Protein AF-A0A954CAB0-F1 (afdb_monomer)

Sequence (70 aa):
MSWLVEEGIGEDRAVEVLNGRVVSARIHWPGELSAGLVEDATLTARTKGSKRGRARFANGEDALVDRLPP

Foldseek 3Di:
DDWDWDDDDQKIKIFDDDPNDTDDIDIDGPLDDDPPDDADWAFPADDPPAQWGWTAGPSGDIDIDGRRDD

Mean predicted aligned error: 4.17 Å

pLDDT: mean 95.4, std 3.25, range [82.62, 98.38]

Nearest PDB structures (foldseek):
  1ueb-assembly1_A  TM=3.186E-01  e=1.903E+00  Thermus thermophilus
  6uz7-assembly1_AA  TM=3.364E-01  e=3.800E+00  Kluyveromyces lactis
  5juy-assembly1_A  TM=3.404E-01  e=5.689E+00  Homo sapiens
  5juy-assembly1_G  TM=3.404E-01  e=7.590E+00  Homo sapiens
  7fik-assembly1_c  TM=2.949E-01  e=9.023E+00  Xenopus laevis

Radius of gyration: 18.26 Å; Cα contacts (8 Å, |Δi|>4): 115; chains: 1; bounding box: 33×27×51 Å

Secondary structure (DSSP, 8-state):
-EEEEEE-SS-EEEEEEETTEEEEEEEE-TTS--TT----EEEEEE-TT-S-EEEEETTS-EEEE-----

Solvent-accessible surface area (backbone atoms only — not comparable to full-atom values): 4440 Å² total; per-residue (Å²): 121,47,78,51,76,45,88,56,91,69,38,34,42,35,38,32,36,49,96,93,35,78,78,47,77,48,77,44,58,75,79,60,94,57,93,87,70,83,78,78,63,46,79,78,47,64,58,91,79,42,41,45,36,34,29,35,37,88,80,70,52,76,44,83,44,66,83,45,73,120

Structure (mmCIF, N/CA/C/O backbone):
data_AF-A0A954CAB0-F1
#
_entry.id   AF-A0A954CAB0-F1
#
loop_
_atom_site.group_PDB
_atom_site.id
_atom_site.type_symbol
_atom_site.label_atom_id
_atom_site.label_alt_id
_atom_site.label_comp_id
_atom_site.label_asym_id
_atom_site.label_entity_id
_atom_site.label_seq_id
_atom_site.pdbx_PDB_ins_code
_atom_site.Cartn_x
_atom_site.Cartn_y
_atom_site.Cartn_z
_atom_site.occupancy
_atom_site.B_iso_or_equiv
_atom_site.auth_seq_id
_atom_site.auth_comp_id
_atom_site.auth_asym_id
_atom_site.auth_atom_id
_atom_site.pdbx_PDB_model_num
ATOM 1 N N . MET A 1 1 ? -19.771 -4.218 23.467 1.00 82.62 1 MET A N 1
ATOM 2 C CA . MET A 1 1 ? -18.592 -3.990 22.610 1.00 82.62 1 MET A CA 1
ATOM 3 C C . MET A 1 1 ? -18.793 -2.659 21.918 1.00 82.62 1 MET A C 1
ATOM 5 O O . MET A 1 1 ? -19.898 -2.443 21.428 1.00 82.62 1 MET A O 1
ATOM 9 N N . SER A 1 2 ? -17.792 -1.787 21.889 1.00 95.19 2 SER A N 1
ATOM 10 C CA . SER A 1 2 ? -17.832 -0.553 21.095 1.00 95.19 2 SER A CA 1
ATOM 11 C C . SER A 1 2 ? -16.457 -0.257 20.517 1.00 95.19 2 SER A C 1
ATOM 13 O O . SER A 1 2 ? -15.461 -0.397 21.226 1.00 95.19 2 SER A O 1
ATOM 15 N N . TRP A 1 3 ? -16.416 0.190 19.266 1.00 97.12 3 TRP A N 1
ATOM 16 C CA . TRP A 1 3 ? -15.209 0.741 18.662 1.00 97.12 3 TRP A CA 1
ATOM 17 C C . TRP A 1 3 ? -15.174 2.250 18.875 1.00 97.12 3 TRP A C 1
ATOM 19 O O . TRP A 1 3 ? -16.165 2.934 18.618 1.00 97.12 3 TRP A O 1
ATOM 29 N N . LEU A 1 4 ? -14.040 2.750 19.355 1.00 97.62 4 LEU A N 1
ATOM 30 C CA . LEU A 1 4 ? -13.718 4.172 19.373 1.00 97.62 4 LEU A CA 1
ATOM 31 C C . LEU A 1 4 ? -12.732 4.418 18.237 1.00 97.62 4 LEU A C 1
ATOM 33 O O . LEU A 1 4 ? -11.698 3.752 18.191 1.00 97.62 4 LEU A O 1
ATOM 37 N N . VAL A 1 5 ? -13.078 5.326 17.327 1.00 97.00 5 VAL A N 1
ATOM 38 C CA . VAL A 1 5 ? -12.268 5.680 16.157 1.00 97.00 5 VAL A CA 1
ATOM 39 C C . VAL A 1 5 ? -11.862 7.143 16.275 1.00 97.00 5 VAL A C 1
ATOM 41 O O . VAL A 1 5 ? -12.704 7.996 16.553 1.00 97.00 5 VAL A O 1
ATOM 44 N N . GLU A 1 6 ? -10.577 7.412 16.085 1.00 97.06 6 GLU A N 1
ATOM 45 C CA . GLU A 1 6 ? -9.991 8.746 16.046 1.00 97.06 6 GLU A CA 1
ATOM 46 C C . GLU A 1 6 ? -9.294 8.941 14.697 1.00 97.06 6 GLU A C 1
ATOM 48 O O . GLU A 1 6 ? -8.379 8.189 14.359 1.00 97.06 6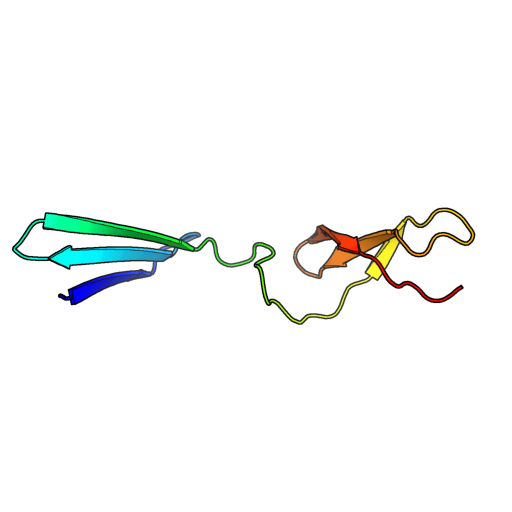 GLU A O 1
ATOM 53 N N . GLU A 1 7 ? -9.743 9.944 13.944 1.00 95.62 7 GLU A N 1
ATOM 54 C CA . GLU A 1 7 ? -9.121 10.394 12.697 1.00 95.62 7 GLU A CA 1
ATOM 55 C C . GLU A 1 7 ? -8.045 11.428 13.040 1.00 95.62 7 GLU A C 1
ATOM 57 O O . GLU A 1 7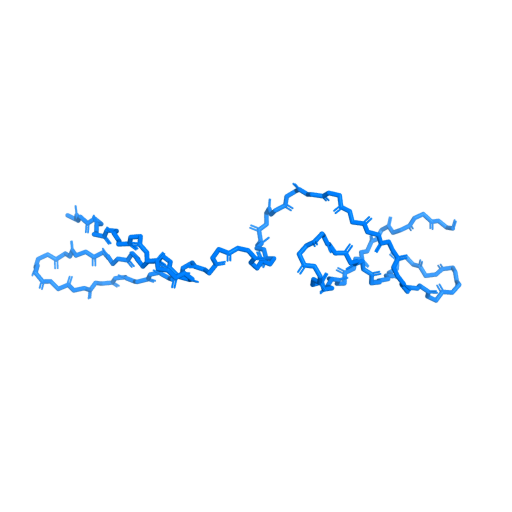 ? -8.342 12.502 13.576 1.00 95.62 7 GLU A O 1
ATOM 62 N N . GLY A 1 8 ? -6.786 11.080 12.794 1.00 92.31 8 GLY A N 1
ATOM 63 C CA . GLY A 1 8 ? -5.632 11.919 13.092 1.00 92.31 8 GLY A CA 1
ATOM 64 C C . GLY A 1 8 ? -4.978 12.487 11.835 1.00 92.31 8 GLY A C 1
ATOM 65 O O . GLY A 1 8 ? -5.415 12.283 10.705 1.00 92.31 8 GLY A O 1
ATOM 66 N N . ILE A 1 9 ? -3.879 13.219 12.028 1.00 90.56 9 ILE A N 1
ATOM 67 C CA . ILE A 1 9 ? -3.037 13.685 10.922 1.00 90.56 9 ILE A CA 1
ATOM 68 C C . ILE A 1 9 ? -1.918 12.664 10.734 1.00 90.56 9 ILE A C 1
ATOM 70 O O . ILE A 1 9 ? -1.016 12.571 11.563 1.00 90.56 9 ILE A O 1
ATOM 74 N N . GLY A 1 10 ? -1.986 11.910 9.638 1.00 89.06 10 GLY A N 1
ATOM 75 C CA . GLY A 1 10 ? -1.004 10.880 9.293 1.00 89.06 10 GLY A CA 1
ATOM 76 C C . GLY A 1 10 ? -1.320 9.489 9.846 1.00 89.06 10 GLY A C 1
ATOM 77 O O . GLY A 1 10 ? -0.770 8.524 9.336 1.00 89.06 10 GLY A O 1
ATOM 78 N N . GLU A 1 11 ? -2.238 9.362 10.805 1.00 94.38 11 GLU A N 1
ATOM 79 C CA . GLU A 1 11 ? -2.735 8.071 11.292 1.00 94.38 11 GLU A CA 1
ATOM 80 C C . GLU A 1 11 ? -4.200 8.149 11.733 1.00 94.38 11 GLU A C 1
ATOM 82 O O . GLU A 1 11 ? -4.613 9.122 12.363 1.00 94.38 11 GLU A O 1
ATOM 87 N N . ASP A 1 12 ? -4.948 7.078 11.479 1.00 95.94 12 ASP A N 1
ATOM 88 C CA . ASP A 1 12 ? -6.238 6.808 12.108 1.00 95.94 12 ASP A CA 1
ATOM 89 C C . ASP A 1 12 ? -6.068 5.690 13.137 1.00 95.94 12 ASP A C 1
ATOM 91 O O . ASP A 1 12 ? -5.410 4.670 12.886 1.00 95.94 12 ASP A O 1
ATOM 95 N N . ARG A 1 13 ? -6.695 5.844 14.303 1.00 97.00 13 ARG A N 1
ATOM 96 C CA . ARG A 1 13 ? -6.609 4.881 15.407 1.00 97.00 13 ARG A CA 1
ATOM 97 C C . ARG A 1 13 ? -7.985 4.354 15.769 1.00 97.00 13 ARG A C 1
ATOM 99 O O . ARG A 1 13 ? -8.925 5.118 15.958 1.00 97.00 13 ARG A O 1
ATOM 106 N N . ALA A 1 14 ? -8.090 3.041 15.934 1.00 97.69 14 ALA A N 1
ATOM 107 C CA . ALA A 1 14 ? -9.296 2.382 16.410 1.00 97.69 14 ALA A CA 1
ATOM 108 C C . ALA A 1 14 ? -8.980 1.477 17.602 1.00 97.69 14 ALA A C 1
ATOM 110 O O . ALA A 1 14 ? -8.044 0.676 17.553 1.00 97.69 14 ALA A O 1
ATOM 111 N N . VAL A 1 15 ? -9.785 1.562 18.660 1.00 97.94 15 VAL A N 1
ATOM 112 C CA . VAL A 1 15 ? -9.719 0.644 19.805 1.00 97.94 15 VAL A CA 1
ATOM 113 C C . VAL A 1 15 ? -11.078 0.033 20.088 1.00 97.94 15 VAL A C 1
ATOM 115 O O . VAL A 1 15 ? -12.108 0.705 20.040 1.00 97.94 15 VAL A O 1
ATOM 118 N N . GLU A 1 16 ? -11.077 -1.253 20.411 1.00 98.31 16 GLU A N 1
ATOM 119 C CA . GLU A 1 16 ? -12.272 -1.971 20.821 1.00 98.31 16 GLU A CA 1
ATOM 120 C C . GLU A 1 16 ? -12.346 -2.016 22.337 1.00 98.31 16 GLU A C 1
ATOM 122 O O . GLU A 1 16 ? -11.433 -2.518 22.999 1.00 98.31 16 GLU A O 1
ATOM 127 N N . VAL A 1 17 ? -13.444 -1.507 22.888 1.00 98.00 17 VAL A N 1
ATOM 128 C CA . VAL A 1 17 ? -13.676 -1.465 24.327 1.00 98.00 17 VAL A CA 1
ATOM 129 C C . VAL A 1 17 ? -14.751 -2.477 24.712 1.00 98.00 17 VAL A C 1
ATOM 131 O O . VAL A 1 17 ? -15.891 -2.448 24.228 1.00 98.00 17 VAL A O 1
ATOM 134 N N . LEU A 1 18 ? -14.389 -3.362 25.638 1.00 98.00 18 LEU A N 1
ATOM 135 C CA . LEU A 1 18 ? -15.280 -4.321 26.277 1.00 98.00 18 LEU A CA 1
ATOM 136 C C . LEU A 1 18 ? -15.175 -4.165 27.794 1.00 98.00 18 LEU A C 1
ATOM 138 O O . LEU A 1 18 ? -14.104 -4.326 28.372 1.00 98.00 18 LEU A O 1
ATOM 142 N N . ASN A 1 19 ? -16.298 -3.851 28.447 1.00 96.62 19 ASN A N 1
ATOM 143 C CA . ASN A 1 19 ? -16.387 -3.689 29.905 1.00 96.62 19 ASN A CA 1
ATOM 144 C C . ASN A 1 19 ? -15.337 -2.712 30.476 1.00 96.62 19 ASN A C 1
ATOM 146 O O . ASN A 1 19 ? -14.677 -3.002 31.471 1.00 96.62 19 ASN A O 1
ATOM 150 N N . GLY A 1 20 ? -15.152 -1.567 29.808 1.00 95.69 20 GLY A N 1
ATOM 151 C CA . GLY A 1 20 ? -14.203 -0.527 30.223 1.00 95.69 20 GLY A CA 1
ATOM 152 C C . GLY A 1 20 ? -12.727 -0.862 29.983 1.00 95.69 20 GLY A C 1
ATOM 153 O O . GLY A 1 20 ? -11.862 -0.118 30.435 1.00 95.69 20 GLY A O 1
ATOM 154 N N . ARG A 1 21 ? -12.419 -1.962 29.285 1.00 97.25 21 ARG A N 1
ATOM 155 C CA . ARG A 1 21 ? -11.051 -2.363 28.933 1.00 97.25 21 ARG A CA 1
ATOM 156 C C . ARG A 1 21 ? -10.870 -2.395 27.423 1.00 97.25 21 ARG A C 1
ATOM 158 O O . ARG A 1 21 ? -11.757 -2.857 26.709 1.00 97.25 21 ARG A O 1
ATOM 165 N N . VAL A 1 22 ? -9.711 -1.939 26.958 1.00 97.31 22 VAL A N 1
ATOM 166 C CA . VAL A 1 22 ? -9.295 -2.103 25.560 1.00 97.31 22 VAL A CA 1
ATOM 167 C C . VAL A 1 22 ? -8.924 -3.567 25.337 1.00 97.31 22 VAL A C 1
ATOM 169 O O . VAL A 1 22 ? -8.098 -4.106 26.073 1.00 97.31 22 VAL A O 1
ATOM 172 N N . VAL A 1 23 ? -9.551 -4.209 24.353 1.00 98.12 23 VAL A N 1
ATOM 173 C CA . VAL A 1 23 ? -9.321 -5.628 24.019 1.00 98.12 23 VAL A CA 1
ATOM 174 C C . VAL A 1 23 ? -8.717 -5.838 22.632 1.00 98.12 23 VAL A C 1
ATOM 176 O O . VAL A 1 23 ? -8.068 -6.855 22.411 1.00 98.12 23 VAL A O 1
ATOM 179 N N . SER A 1 24 ? -8.863 -4.856 21.742 1.00 98.19 24 SER A N 1
ATOM 180 C CA . SER A 1 24 ? -8.283 -4.848 20.397 1.00 98.19 24 SER A CA 1
ATOM 181 C C . SER A 1 24 ? -7.858 -3.427 20.032 1.00 98.19 24 SER A C 1
ATOM 183 O O . SER A 1 24 ? -8.461 -2.457 20.497 1.00 98.19 24 SER A O 1
ATOM 185 N N . ALA A 1 25 ? -6.848 -3.296 19.174 1.00 97.06 25 ALA A N 1
ATOM 186 C CA . ALA A 1 25 ? -6.419 -2.019 18.618 1.00 97.06 25 ALA A CA 1
ATOM 187 C C . ALA A 1 25 ? -6.030 -2.187 17.147 1.00 97.06 25 ALA A C 1
ATOM 189 O O . ALA A 1 25 ? -5.526 -3.238 16.745 1.00 97.06 25 ALA A O 1
ATOM 190 N N . ARG A 1 26 ? -6.254 -1.145 16.349 1.00 95.31 26 ARG A N 1
ATOM 191 C CA . ARG A 1 26 ? -5.815 -1.052 14.959 1.00 95.31 26 ARG A CA 1
ATOM 192 C C . ARG A 1 26 ? -5.345 0.367 14.673 1.00 95.31 26 ARG A C 1
ATOM 194 O O . ARG A 1 26 ? -5.988 1.323 15.092 1.00 95.31 26 ARG A O 1
ATOM 201 N N . ILE A 1 27 ? -4.241 0.472 13.947 1.00 94.31 27 ILE A N 1
ATOM 202 C CA . ILE A 1 27 ? -3.720 1.730 13.414 1.00 94.31 27 ILE A CA 1
ATOM 203 C C . ILE A 1 27 ? -3.756 1.618 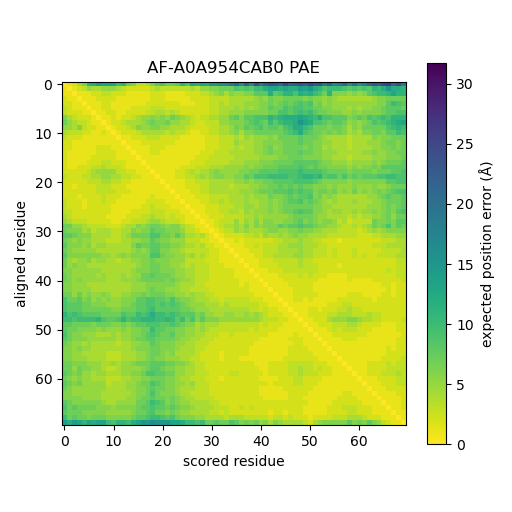11.893 1.00 94.31 27 ILE A C 1
ATOM 205 O O . ILE A 1 27 ? -3.455 0.554 11.340 1.00 94.31 27 ILE A O 1
ATOM 209 N N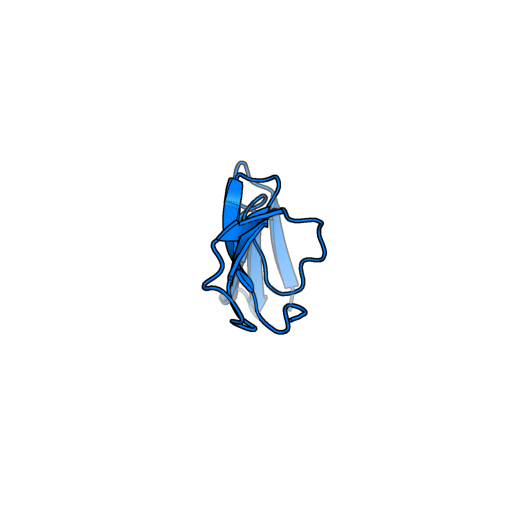 . HIS A 1 28 ? -4.173 2.687 11.236 1.00 92.38 28 HIS A N 1
ATOM 210 C CA . HIS A 1 28 ? -4.151 2.840 9.792 1.00 92.38 28 HIS A CA 1
ATOM 211 C C . HIS A 1 28 ? -3.314 4.072 9.461 1.00 92.38 28 HIS A C 1
ATOM 213 O O . HIS A 1 28 ? -3.542 5.125 10.042 1.00 92.38 28 HIS A O 1
ATOM 219 N N . TRP A 1 29 ? -2.353 3.931 8.552 1.00 91.00 29 TRP A N 1
ATOM 220 C CA . TRP A 1 29 ? -1.516 5.023 8.059 1.00 91.00 29 TRP A CA 1
ATOM 221 C C . TRP A 1 29 ? -2.004 5.389 6.654 1.00 91.00 29 TRP A C 1
ATOM 223 O O . TRP A 1 29 ? -1.742 4.641 5.706 1.00 91.00 29 TRP A O 1
ATOM 233 N N . PRO A 1 30 ? -2.777 6.477 6.489 1.00 87.38 30 PRO A N 1
ATOM 234 C CA . PRO A 1 30 ? -3.291 6.856 5.184 1.00 87.38 30 PRO A CA 1
ATOM 235 C C . PRO A 1 30 ? -2.149 7.176 4.214 1.00 87.38 30 PRO A C 1
ATOM 237 O O . PRO A 1 30 ? -1.224 7.912 4.548 1.00 87.38 30 PRO A O 1
ATOM 240 N N . GLY A 1 31 ? -2.249 6.666 2.986 1.00 87.69 31 GLY A N 1
ATOM 241 C CA . GLY A 1 31 ? -1.289 6.947 1.915 1.00 87.69 31 GLY A CA 1
ATOM 242 C C . GLY A 1 31 ? -0.172 5.914 1.746 1.00 87.69 31 GLY A C 1
ATOM 243 O O . GLY A 1 31 ? 0.546 5.996 0.751 1.00 87.69 31 GLY A O 1
ATOM 244 N N . GLU A 1 32 ? -0.056 4.926 2.635 1.00 91.19 32 GLU A N 1
ATOM 245 C CA . GLU A 1 32 ? 0.814 3.758 2.433 1.00 91.19 32 GLU A CA 1
ATOM 246 C C . GLU A 1 32 ? 0.124 2.681 1.579 1.00 91.19 32 GLU A C 1
ATOM 248 O O . GLU A 1 32 ? -1.110 2.615 1.483 1.00 91.19 32 GLU A O 1
ATOM 253 N N . LEU A 1 33 ? 0.908 1.786 0.972 1.00 93.38 33 LEU A N 1
ATOM 254 C CA . LEU A 1 33 ? 0.354 0.600 0.325 1.00 93.38 33 LEU A CA 1
ATOM 255 C C . LEU A 1 33 ? -0.284 -0.333 1.358 1.00 93.38 33 LEU A C 1
ATOM 257 O O . LEU A 1 33 ? 0.339 -0.757 2.330 1.00 93.38 33 LEU A O 1
ATOM 261 N N . SER A 1 34 ? -1.531 -0.726 1.103 1.00 91.38 34 SER A N 1
ATOM 262 C CA . SER A 1 34 ? -2.295 -1.606 1.988 1.00 91.38 34 SER A CA 1
ATOM 263 C C . SER A 1 34 ? -2.752 -2.883 1.286 1.00 91.38 34 SER A C 1
ATOM 265 O O . SER A 1 34 ? -2.945 -2.946 0.069 1.00 91.38 34 SER A O 1
ATOM 267 N N . ALA A 1 35 ? -2.926 -3.950 2.067 1.00 91.12 35 ALA A N 1
ATOM 268 C CA . ALA A 1 35 ? -3.431 -5.212 1.546 1.00 91.12 35 ALA A CA 1
ATOM 269 C C . ALA A 1 35 ? -4.865 -5.046 1.014 1.00 91.12 35 ALA A C 1
ATOM 271 O O . ALA A 1 35 ? -5.751 -4.587 1.732 1.00 91.12 35 ALA A O 1
ATOM 272 N N . GLY A 1 36 ? -5.092 -5.473 -0.230 1.00 92.62 36 GLY A N 1
ATOM 273 C CA . GLY A 1 36 ? -6.384 -5.344 -0.911 1.00 92.62 36 GLY A CA 1
ATOM 274 C C . GLY A 1 36 ? -6.553 -4.053 -1.716 1.00 92.62 36 GLY A C 1
ATOM 275 O O . GLY A 1 36 ? -7.561 -3.927 -2.407 1.00 92.62 36 GLY A O 1
ATOM 276 N N . LEU A 1 37 ? -5.579 -3.134 -1.677 1.00 92.81 37 LEU A N 1
ATOM 277 C CA . LEU A 1 37 ? -5.544 -1.964 -2.553 1.00 92.81 37 LEU A CA 1
ATOM 278 C C . LEU A 1 37 ? -5.555 -2.388 -4.030 1.00 92.81 37 LEU A C 1
ATOM 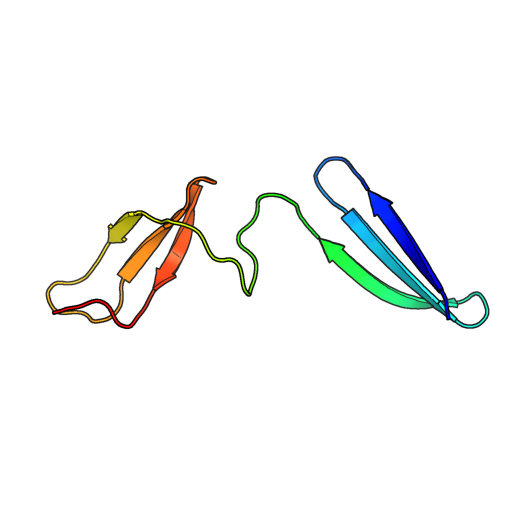280 O O . LEU A 1 37 ? -4.812 -3.283 -4.441 1.00 92.81 37 LEU A O 1
ATOM 284 N N . VAL A 1 38 ? -6.386 -1.713 -4.823 1.00 94.81 38 VAL A N 1
ATOM 285 C CA . VAL A 1 38 ? -6.434 -1.836 -6.283 1.00 94.81 38 VAL A CA 1
ATOM 286 C C . VAL A 1 38 ? -6.150 -0.458 -6.868 1.00 94.81 38 VAL A C 1
ATOM 288 O O . VAL A 1 38 ? -6.953 0.456 -6.709 1.00 94.81 38 VAL A O 1
ATOM 291 N N . GLU A 1 39 ? -5.003 -0.316 -7.524 1.00 95.25 39 GLU A N 1
ATOM 292 C CA . GLU A 1 39 ? -4.518 0.942 -8.096 1.00 95.25 39 GLU A CA 1
ATOM 293 C C . GLU A 1 39 ? -3.612 0.647 -9.303 1.00 95.25 39 GLU A C 1
ATOM 295 O O . GLU A 1 39 ? -3.044 -0.446 -9.413 1.00 95.25 39 GLU A O 1
ATOM 300 N N . ASP A 1 40 ? -3.471 1.621 -10.201 1.00 97.69 40 ASP A N 1
ATOM 301 C CA . ASP A 1 40 ? -2.484 1.581 -11.276 1.00 97.69 40 ASP A CA 1
ATOM 302 C C . ASP A 1 40 ? -1.052 1.731 -10.733 1.00 97.69 40 ASP A C 1
ATOM 304 O O . ASP A 1 40 ? -0.787 2.454 -9.774 1.00 97.69 40 ASP A O 1
ATOM 308 N N . ALA A 1 41 ? -0.093 1.074 -11.390 1.00 97.62 41 ALA A N 1
ATOM 309 C CA . ALA A 1 41 ? 1.319 1.146 -11.028 1.00 97.62 41 ALA A CA 1
ATOM 310 C C . ALA A 1 41 ? 2.229 1.026 -12.257 1.00 97.62 41 ALA A C 1
ATOM 312 O O . ALA A 1 41 ? 1.876 0.429 -13.276 1.00 97.62 41 ALA A O 1
ATOM 313 N N . THR A 1 42 ? 3.447 1.555 -12.150 1.00 98.31 42 THR A N 1
ATOM 314 C CA . THR A 1 42 ? 4.473 1.458 -13.196 1.00 98.31 42 THR A CA 1
ATOM 315 C C . THR A 1 42 ? 5.456 0.337 -12.881 1.00 98.31 42 THR A C 1
ATOM 317 O O . THR A 1 42 ? 6.085 0.343 -11.827 1.00 98.31 42 THR A O 1
ATOM 320 N N . LEU A 1 43 ? 5.665 -0.609 -13.800 1.00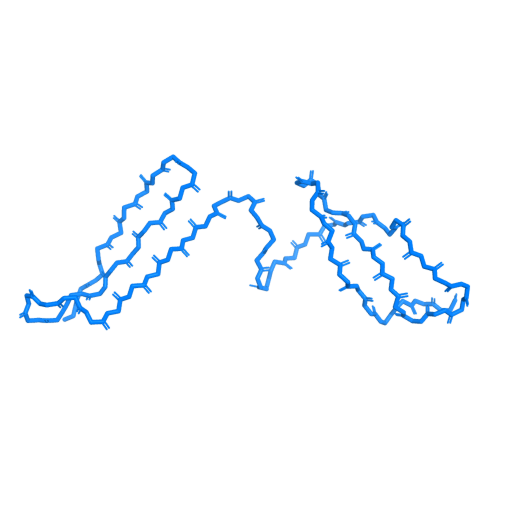 98.06 43 LEU A N 1
ATOM 321 C CA . LEU A 1 43 ? 6.717 -1.622 -13.659 1.00 98.06 43 LEU A CA 1
ATOM 322 C C . LEU A 1 43 ? 8.106 -0.968 -13.803 1.00 98.06 43 LEU A C 1
ATOM 324 O O . LEU A 1 43 ? 8.492 -0.575 -14.900 1.00 98.06 43 LEU A O 1
ATOM 328 N N . THR A 1 44 ? 8.871 -0.871 -12.712 1.00 98.38 44 THR A N 1
ATOM 329 C CA . THR A 1 44 ? 10.171 -0.168 -12.681 1.00 98.38 44 THR A CA 1
ATOM 330 C C . THR A 1 44 ? 11.377 -1.085 -12.819 1.00 98.38 44 THR A C 1
ATOM 332 O O . THR A 1 44 ? 12.453 -0.634 -13.209 1.00 98.38 44 THR A O 1
ATOM 335 N N . ALA A 1 45 ? 11.233 -2.371 -12.4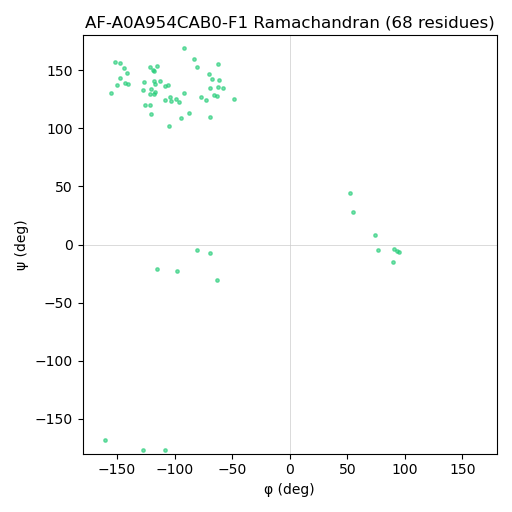95 1.00 97.94 45 ALA A N 1
ATOM 336 C CA . ALA A 1 45 ? 12.312 -3.342 -12.638 1.00 97.94 45 ALA A CA 1
ATOM 337 C C . ALA A 1 45 ? 11.776 -4.746 -12.929 1.00 97.94 45 ALA A C 1
ATOM 339 O O . ALA A 1 45 ? 10.831 -5.215 -12.292 1.00 97.94 45 ALA A O 1
ATOM 340 N N . ARG A 1 46 ? 12.425 -5.441 -13.868 1.00 97.69 46 ARG A N 1
ATOM 341 C CA . ARG A 1 46 ? 12.144 -6.836 -14.223 1.00 97.69 46 ARG A CA 1
ATOM 342 C C . ARG A 1 46 ? 13.388 -7.475 -14.840 1.00 97.69 46 ARG A C 1
ATOM 344 O O . ARG A 1 46 ? 13.951 -6.942 -15.791 1.00 97.69 46 ARG A O 1
ATOM 351 N N . THR A 1 47 ? 13.777 -8.653 -14.357 1.00 96.31 47 THR A N 1
ATOM 352 C CA . THR A 1 47 ? 14.760 -9.498 -15.057 1.00 96.31 47 THR A CA 1
ATOM 353 C C . THR A 1 47 ? 14.133 -10.050 -16.337 1.00 96.31 47 THR A C 1
ATOM 355 O O . THR A 1 47 ? 13.004 -10.538 -16.297 1.00 96.31 47 THR A O 1
ATOM 358 N N . LYS A 1 48 ? 14.845 -10.007 -17.471 1.00 95.62 48 LYS A N 1
ATOM 359 C CA . LYS A 1 48 ? 14.339 -10.480 -18.774 1.00 95.62 48 LYS A CA 1
ATOM 360 C C . LYS A 1 48 ? 13.715 -11.881 -18.663 1.00 95.62 48 LYS A C 1
ATOM 362 O O . LYS A 1 48 ? 14.357 -12.804 -18.175 1.00 95.62 48 LYS A O 1
ATOM 367 N N . GLY A 1 49 ? 12.462 -12.020 -19.104 1.00 93.75 49 GLY A N 1
ATOM 368 C CA . GLY A 1 49 ? 11.699 -13.277 -19.065 1.00 93.75 49 GLY A CA 1
ATOM 369 C C . GLY A 1 49 ? 11.129 -13.670 -17.693 1.00 93.75 49 GLY A C 1
ATOM 370 O O . GLY A 1 49 ? 10.383 -14.641 -17.602 1.00 93.75 49 GLY A O 1
ATOM 371 N N . SER A 1 50 ? 11.423 -12.928 -16.619 1.00 96.50 50 SER A N 1
ATOM 372 C CA . SER A 1 50 ? 10.875 -13.198 -15.284 1.00 96.50 50 SER A CA 1
ATOM 373 C C . SER A 1 50 ? 9.369 -12.945 -15.239 1.00 96.50 50 SER A C 1
ATOM 375 O O . SER A 1 50 ? 8.889 -11.959 -15.793 1.00 96.50 50 SER A O 1
ATOM 377 N N . LYS A 1 51 ? 8.626 -13.777 -14.505 1.00 97.69 51 LYS A N 1
ATOM 378 C CA . LYS A 1 51 ? 7.218 -13.508 -14.156 1.00 97.69 51 LYS A CA 1
ATOM 379 C C . LYS A 1 51 ? 7.069 -12.550 -12.969 1.00 97.69 51 LYS A C 1
ATOM 381 O O . LYS A 1 51 ? 5.951 -12.215 -12.608 1.00 97.69 51 LYS A O 1
ATOM 386 N N . ARG A 1 52 ? 8.177 -12.149 -12.339 1.00 98.19 52 ARG A N 1
ATOM 387 C CA . ARG A 1 52 ? 8.228 -11.259 -11.171 1.00 98.19 52 ARG A CA 1
ATOM 388 C C . ARG A 1 52 ? 8.985 -9.975 -11.480 1.00 98.19 52 ARG A C 1
ATOM 390 O O . ARG A 1 52 ? 9.944 -10.001 -12.259 1.00 98.19 52 ARG A O 1
ATOM 397 N N . GLY A 1 53 ? 8.599 -8.895 -10.816 1.00 98.00 53 GLY A N 1
ATOM 398 C CA . GLY A 1 53 ? 9.242 -7.591 -10.927 1.00 98.00 53 GLY A CA 1
ATOM 399 C C . GLY A 1 53 ? 8.915 -6.687 -9.746 1.00 98.00 53 GLY A C 1
ATOM 400 O O . GLY A 1 53 ? 8.365 -7.139 -8.740 1.00 98.00 53 GLY A O 1
ATOM 401 N N . ARG A 1 54 ? 9.260 -5.411 -9.882 1.00 98.25 54 ARG A N 1
ATOM 402 C CA . ARG A 1 54 ? 8.925 -4.353 -8.929 1.00 98.25 54 ARG A CA 1
ATOM 403 C C . ARG A 1 54 ? 8.056 -3.312 -9.618 1.00 98.25 54 ARG A C 1
ATOM 405 O O . ARG A 1 54 ? 8.429 -2.840 -10.694 1.00 98.25 54 ARG A O 1
ATOM 412 N N . ALA A 1 55 ? 6.932 -2.970 -9.006 1.00 98.19 55 ALA A N 1
ATOM 413 C CA . ALA A 1 55 ? 6.028 -1.930 -9.475 1.00 98.19 55 ALA A CA 1
ATOM 414 C C . ALA A 1 55 ? 6.026 -0.750 -8.500 1.00 98.19 55 ALA A C 1
ATOM 416 O O . ALA A 1 55 ? 6.063 -0.962 -7.293 1.00 98.19 55 ALA A O 1
ATOM 417 N N . ARG A 1 56 ? 5.989 0.463 -9.046 1.00 98.31 56 ARG A N 1
ATOM 418 C CA . ARG A 1 56 ? 5.934 1.741 -8.337 1.00 98.31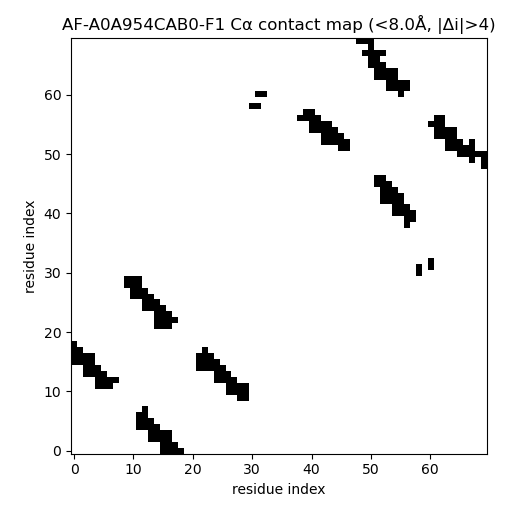 56 ARG A CA 1
ATOM 419 C C . ARG A 1 56 ? 4.521 2.304 -8.417 1.00 98.31 56 ARG A C 1
ATOM 421 O O . ARG A 1 56 ? 4.012 2.461 -9.529 1.00 98.31 56 ARG A O 1
ATOM 428 N N . PHE A 1 57 ? 3.934 2.633 -7.277 1.00 97.19 57 PHE A N 1
ATOM 429 C CA . PHE A 1 57 ? 2.607 3.248 -7.174 1.00 97.19 57 PHE A CA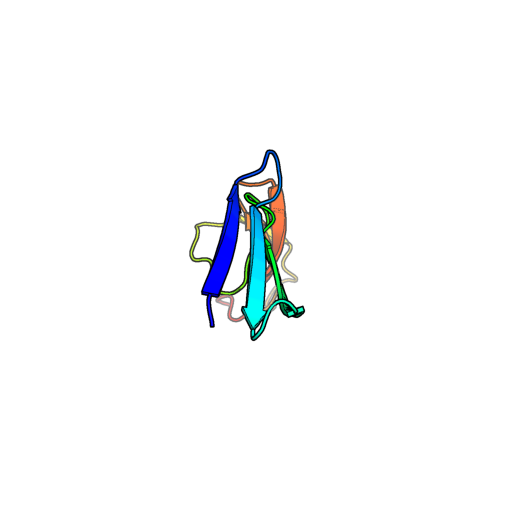 1
ATOM 430 C C . PHE A 1 57 ? 2.692 4.778 -7.166 1.00 97.19 57 PHE A C 1
ATOM 432 O O . PHE A 1 57 ? 3.789 5.345 -7.065 1.00 97.19 57 PHE A O 1
ATOM 439 N N . ALA A 1 58 ? 1.547 5.458 -7.294 1.00 95.75 58 ALA A N 1
ATOM 440 C CA . ALA A 1 58 ? 1.499 6.920 -7.377 1.00 95.75 58 ALA A CA 1
ATOM 441 C C . ALA A 1 58 ? 2.017 7.607 -6.103 1.00 95.75 58 ALA A C 1
ATOM 443 O O . ALA A 1 58 ? 2.617 8.679 -6.184 1.00 95.75 58 ALA A O 1
ATOM 444 N N . ASN A 1 59 ? 1.856 6.962 -4.943 1.00 93.69 59 ASN A N 1
ATOM 445 C CA . ASN A 1 59 ? 2.390 7.425 -3.658 1.00 93.69 59 ASN A CA 1
ATOM 446 C C . ASN A 1 59 ? 3.929 7.348 -3.556 1.00 93.69 59 ASN A C 1
ATOM 448 O O . ASN A 1 59 ? 4.510 7.841 -2.593 1.00 93.69 59 ASN A O 1
ATOM 452 N N . GLY A 1 60 ? 4.608 6.756 -4.543 1.00 96.06 60 GLY A N 1
ATOM 453 C CA . GLY A 1 60 ? 6.061 6.627 -4.561 1.00 96.06 60 GLY A CA 1
ATOM 454 C C . GLY A 1 60 ? 6.594 5.319 -3.972 1.00 96.06 60 GLY A C 1
ATOM 455 O O . GLY A 1 60 ? 7.796 5.069 -4.096 1.00 96.06 60 GLY A O 1
ATOM 456 N N . GLU A 1 61 ? 5.742 4.473 -3.395 1.00 96.50 61 GLU A N 1
ATOM 457 C CA . GLU A 1 61 ? 6.136 3.186 -2.825 1.00 96.50 61 GLU A CA 1
ATOM 458 C C . GLU A 1 61 ? 6.287 2.095 -3.889 1.00 96.50 61 GLU A C 1
ATOM 460 O O . GLU A 1 61 ? 5.656 2.112 -4.949 1.00 96.50 61 GLU A O 1
ATOM 465 N N . ASP A 1 62 ? 7.148 1.123 -3.591 1.00 97.06 62 ASP A N 1
ATOM 466 C CA . ASP A 1 62 ? 7.411 -0.023 -4.451 1.00 97.06 62 ASP A CA 1
ATOM 467 C C . ASP A 1 62 ? 6.810 -1.307 -3.861 1.00 97.06 62 ASP A C 1
ATOM 469 O O . ASP A 1 62 ? 7.031 -1.621 -2.692 1.00 97.06 62 ASP A O 1
ATOM 473 N N . ALA A 1 63 ? 6.170 -2.122 -4.701 1.00 97.25 63 ALA A N 1
ATOM 474 C CA . ALA A 1 63 ? 5.758 -3.482 -4.359 1.00 97.25 63 ALA A CA 1
ATOM 475 C C . ALA A 1 63 ? 6.416 -4.525 -5.266 1.00 97.25 63 ALA A C 1
ATOM 477 O O . ALA A 1 63 ? 6.698 -4.287 -6.446 1.00 97.25 63 ALA A O 1
ATOM 478 N N . LEU A 1 64 ? 6.621 -5.728 -4.725 1.00 97.50 64 LEU A N 1
ATOM 479 C CA . LEU A 1 64 ? 6.959 -6.897 -5.531 1.00 97.50 64 LEU A CA 1
ATOM 480 C C . LEU A 1 64 ? 5.695 -7.423 -6.211 1.00 97.50 64 LEU A C 1
ATOM 482 O O . LEU A 1 64 ? 4.712 -7.729 -5.543 1.00 97.50 64 LEU A O 1
ATOM 486 N N . VAL A 1 65 ? 5.756 -7.580 -7.529 1.00 97.06 65 VAL A N 1
ATOM 487 C CA . VAL A 1 65 ? 4.650 -8.096 -8.345 1.00 97.06 65 VAL A CA 1
ATOM 488 C C . VAL A 1 65 ? 5.020 -9.430 -8.979 1.00 97.06 65 VAL A C 1
ATOM 490 O O . VAL A 1 65 ? 6.201 -9.726 -9.204 1.00 97.06 65 VAL A O 1
ATOM 493 N N . ASP A 1 66 ? 4.012 -10.243 -9.274 1.00 97.62 66 ASP A N 1
ATOM 494 C CA . ASP A 1 66 ? 4.142 -11.520 -9.966 1.00 97.62 66 ASP A CA 1
ATOM 495 C C . ASP A 1 66 ? 3.205 -11.606 -11.186 1.00 97.62 66 ASP A C 1
ATOM 497 O O . ASP A 1 66 ? 2.562 -10.630 -11.568 1.00 97.62 66 ASP A O 1
ATOM 501 N N . ARG A 1 67 ? 3.197 -12.770 -11.853 1.00 96.81 67 ARG A N 1
ATOM 502 C CA . ARG A 1 67 ? 2.354 -13.078 -13.026 1.00 96.81 67 ARG A CA 1
ATOM 503 C C . ARG A 1 67 ? 2.487 -12.092 -14.192 1.00 96.81 67 ARG A C 1
ATOM 505 O O . ARG A 1 67 ? 1.574 -11.971 -15.004 1.00 96.81 67 ARG A O 1
ATOM 512 N N . LEU A 1 68 ? 3.647 -11.456 -14.323 1.00 96.19 68 LEU A N 1
ATOM 513 C CA . LEU A 1 68 ? 3.945 -10.615 -15.477 1.00 96.19 68 LEU A CA 1
ATOM 514 C C . LEU A 1 68 ? 3.921 -11.453 -16.770 1.00 96.19 68 LEU A C 1
ATOM 516 O O . LEU A 1 68 ? 4.394 -12.600 -16.755 1.00 96.19 68 LEU A O 1
ATOM 520 N N . PRO A 1 69 ? 3.397 -10.901 -17.881 1.00 93.88 69 PRO A N 1
ATOM 521 C CA . PRO A 1 69 ? 3.431 -11.571 -19.176 1.00 93.88 69 PRO A CA 1
ATOM 522 C C . PRO A 1 69 ? 4.885 -11.798 -19.643 1.00 93.88 69 PRO A C 1
ATOM 524 O O . PRO A 1 69 ? 5.786 -11.082 -19.188 1.00 93.88 69 PRO A O 1
ATOM 527 N N . PRO A 1 70 ? 5.135 -12.807 -20.504 1.00 86.69 70 PRO A N 1
ATOM 528 C CA . PRO A 1 70 ? 6.468 -13.101 -21.034 1.00 86.69 70 PRO A CA 1
ATOM 529 C C . PRO A 1 70 ? 7.101 -11.885 -21.717 1.00 86.69 70 PRO A C 1
ATOM 531 O O . PRO A 1 70 ? 6.418 -11.209 -22.512 1.00 86.69 70 PRO A O 1
#